Protein AF-A0AAU3DAM3-F1 (afdb_monomer_lite)

pLDDT: mean 85.27, std 16.03, range [44.94, 96.56]

Secondary structure (DSSP, 8-state):
---GGG-TT---EEEESGGGTS-EEEEES-HHHHHHHHTTSTT-EEEETT---EEEE--SEEEESSTT--EEEEES-HHHHHHHHHHHSSEEEEETTT--EEEEESPP----------

Sequence (118 aa):
MGCACNQKGREMYEVVMNGGTGRVAWSNRNRPTTETVAGRYPGSVVRKKGSEDIVHHKEAYEVARTEGGPALFASSNLAAATAHADQLGTAYVRDAASKEVVHTAPAAPVAAVTVTKD

Radius of gyration: 18.49 Å; chains: 1; bounding box: 69×28×56 Å

Foldseek 3Di:
DDDPPPPPPQWKKFWAAQFQPHDTPDIDSDPVVRQVVNVVHARIFIDTVVDLFTPDDDAQKFKDLDQVDGGNGGHVDPVVNQVVQQVVQFIFIAGPPVSHTPQGHPGDPPPPPPPPDD

Structure (mmCIF, N/CA/C/O backbone):
data_AF-A0AAU3DAM3-F1
#
_entry.id   AF-A0AAU3DAM3-F1
#
loop_
_atom_site.group_PDB
_atom_site.id
_atom_site.type_symbol
_atom_site.label_atom_id
_atom_site.label_alt_id
_atom_site.label_comp_id
_atom_site.label_asym_id
_atom_site.label_entity_id
_atom_site.label_seq_id
_atom_site.pdbx_PDB_ins_code
_atom_site.Cartn_x
_atom_site.Cartn_y
_atom_site.Cartn_z
_atom_site.occupancy
_atom_site.B_iso_or_equiv
_atom_site.auth_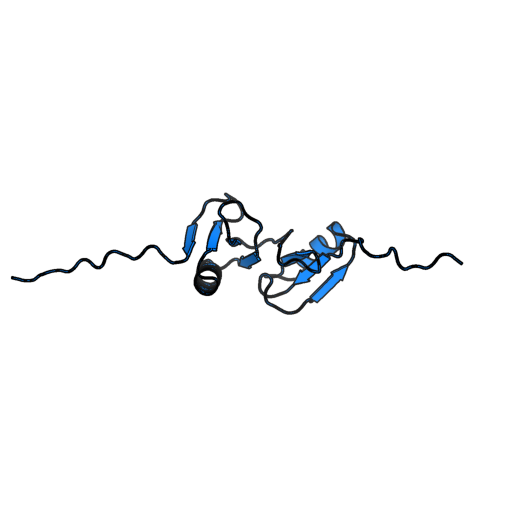seq_id
_atom_site.auth_comp_id
_atom_site.auth_asym_id
_atom_site.auth_atom_id
_atom_site.pdbx_PDB_model_num
ATOM 1 N N . MET A 1 1 ? 35.688 14.205 -21.956 1.00 53.59 1 MET A N 1
ATOM 2 C CA . MET A 1 1 ? 35.327 13.387 -20.775 1.00 53.59 1 MET A CA 1
ATOM 3 C C . MET A 1 1 ? 34.047 13.960 -20.183 1.00 53.59 1 MET A C 1
ATOM 5 O O . MET A 1 1 ? 34.096 14.962 -19.486 1.00 53.59 1 MET A O 1
ATOM 9 N N . GLY A 1 2 ? 32.893 13.416 -20.584 1.00 46.12 2 GLY A N 1
ATOM 10 C CA . GLY A 1 2 ? 31.578 13.916 -20.174 1.00 46.12 2 GLY A CA 1
ATOM 11 C C . GLY A 1 2 ? 31.237 13.454 -18.761 1.00 46.12 2 GLY A C 1
ATOM 12 O O . GLY A 1 2 ? 31.136 12.258 -18.505 1.00 46.12 2 GLY A O 1
ATOM 13 N N . CYS A 1 3 ? 31.107 14.414 -17.852 1.00 44.94 3 CYS A N 1
ATOM 14 C CA . CYS A 1 3 ? 30.828 14.221 -16.435 1.00 44.94 3 CYS A CA 1
ATOM 15 C C . CYS A 1 3 ? 29.505 13.453 -16.235 1.00 44.94 3 CYS A C 1
ATOM 17 O O . CYS A 1 3 ? 28.446 13.901 -16.673 1.00 44.94 3 CYS A O 1
ATOM 19 N N . ALA A 1 4 ? 29.550 12.306 -15.551 1.00 50.34 4 ALA A N 1
ATOM 20 C CA . ALA A 1 4 ? 28.413 11.419 -15.273 1.00 50.34 4 ALA A CA 1
ATOM 21 C C . ALA A 1 4 ? 27.400 11.982 -14.244 1.00 50.34 4 ALA A C 1
ATOM 23 O O . ALA A 1 4 ? 26.689 11.228 -13.579 1.00 50.34 4 ALA A O 1
ATOM 24 N N . CYS A 1 5 ? 27.307 13.307 -14.110 1.00 51.19 5 CYS A N 1
ATOM 25 C CA . CYS A 1 5 ? 26.484 13.993 -13.112 1.00 51.19 5 CYS A CA 1
ATOM 26 C C . CYS A 1 5 ? 24.986 14.058 -13.471 1.00 51.19 5 CYS A C 1
ATOM 28 O O . CYS A 1 5 ? 24.177 14.452 -12.635 1.00 51.19 5 CYS A O 1
ATOM 30 N N . ASN A 1 6 ? 24.587 13.598 -14.664 1.00 46.94 6 ASN A N 1
ATOM 31 C CA . ASN A 1 6 ? 23.183 13.542 -15.099 1.00 46.94 6 ASN A CA 1
ATOM 32 C C . ASN A 1 6 ? 22.459 12.226 -14.739 1.00 46.94 6 ASN A C 1
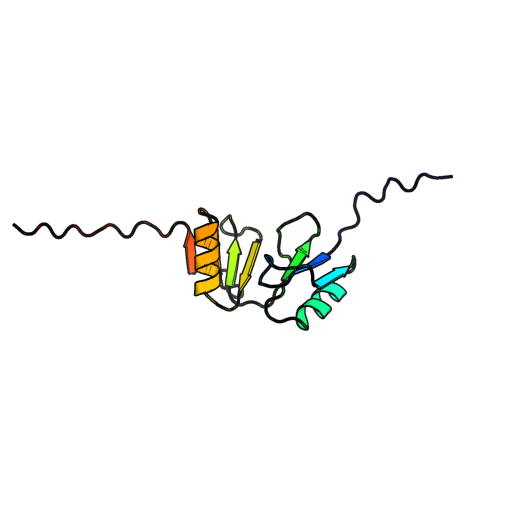ATOM 34 O O . ASN A 1 6 ? 21.436 11.902 -15.332 1.00 46.94 6 ASN A O 1
ATOM 38 N N . GLN A 1 7 ? 22.932 11.456 -13.748 1.00 52.66 7 GLN A N 1
ATOM 39 C CA . GLN A 1 7 ? 22.159 10.315 -13.216 1.00 52.66 7 GLN A CA 1
ATOM 40 C C . GLN A 1 7 ? 21.042 10.719 -12.229 1.00 52.66 7 GLN A C 1
ATOM 42 O O . GLN A 1 7 ? 20.400 9.845 -11.643 1.00 52.66 7 GLN A O 1
ATOM 47 N N . LYS A 1 8 ? 20.760 12.020 -12.069 1.00 49.78 8 LYS A N 1
ATOM 48 C CA . LYS A 1 8 ? 19.497 12.500 -11.490 1.00 49.78 8 LYS A CA 1
ATOM 49 C C . LYS A 1 8 ? 18.356 12.130 -12.446 1.00 49.78 8 LYS A C 1
ATOM 51 O O . LYS A 1 8 ? 18.166 12.804 -13.447 1.00 49.78 8 LYS A O 1
ATOM 56 N N . GLY A 1 9 ? 17.626 11.051 -12.161 1.00 56.00 9 GLY A N 1
ATOM 57 C CA . GLY A 1 9 ? 16.391 10.736 -12.895 1.00 56.00 9 GLY A CA 1
ATOM 58 C C . GLY A 1 9 ? 16.144 9.273 -13.248 1.00 56.00 9 GLY A C 1
ATOM 59 O O . GLY A 1 9 ? 15.196 8.988 -13.969 1.00 56.00 9 GLY A O 1
ATOM 60 N N . ARG A 1 10 ? 16.953 8.318 -12.772 1.00 68.38 10 ARG A N 1
ATOM 61 C CA . ARG A 1 10 ? 16.599 6.900 -12.948 1.00 68.38 10 ARG A CA 1
ATOM 62 C C . ARG A 1 10 ? 15.708 6.460 -11.797 1.00 68.38 10 ARG A C 1
ATOM 64 O O . ARG A 1 10 ? 16.210 6.268 -10.690 1.00 68.38 10 ARG A O 1
ATOM 71 N N . GLU A 1 11 ? 14.415 6.311 -12.078 1.00 84.88 11 GLU A N 1
ATOM 72 C CA . GLU A 1 11 ? 13.453 5.721 -11.148 1.00 84.88 11 GLU A CA 1
ATOM 73 C C . GLU A 1 11 ? 14.007 4.390 -10.621 1.00 84.88 11 GLU A C 1
ATOM 75 O O . GLU A 1 11 ? 14.391 3.495 -11.379 1.00 84.88 11 GLU A O 1
ATOM 80 N N . MET A 1 12 ? 14.116 4.292 -9.300 1.00 90.56 12 MET A N 1
ATOM 81 C CA . MET A 1 12 ? 14.443 3.054 -8.606 1.00 90.56 12 MET A CA 1
ATOM 82 C C . MET A 1 12 ? 13.204 2.600 -7.853 1.00 90.56 12 MET A C 1
ATOM 84 O O . MET A 1 12 ? 12.459 3.419 -7.321 1.00 90.56 12 MET A O 1
ATOM 88 N N . TYR A 1 13 ? 13.012 1.293 -7.797 1.00 94.75 13 TYR A N 1
ATOM 89 C CA . TYR A 1 13 ? 11.906 0.644 -7.120 1.00 94.75 13 TYR A CA 1
ATOM 90 C C . TYR A 1 13 ? 12.464 -0.196 -5.976 1.00 94.75 13 TYR A C 1
ATOM 92 O O . TYR A 1 13 ? 13.471 -0.890 -6.140 1.00 94.75 13 TYR A O 1
ATOM 100 N N . GLU A 1 14 ? 11.820 -0.123 -4.821 1.00 95.69 14 GLU A N 1
ATOM 101 C CA . GLU A 1 14 ? 12.226 -0.813 -3.599 1.00 95.69 14 GLU A CA 1
ATOM 102 C C . GLU A 1 14 ? 11.123 -1.770 -3.169 1.00 95.69 14 GLU A C 1
ATOM 104 O O . GLU A 1 14 ? 9.962 -1.375 -3.109 1.00 95.69 14 GLU A O 1
ATOM 109 N N . VAL A 1 15 ? 11.492 -3.011 -2.852 1.00 96.56 15 VAL A N 1
ATOM 110 C CA . VAL A 1 15 ? 10.633 -3.941 -2.116 1.00 96.56 15 VAL A CA 1
ATOM 111 C C . VAL A 1 15 ? 10.831 -3.668 -0.635 1.00 96.56 15 VAL A C 1
ATOM 113 O O . VAL A 1 15 ? 11.933 -3.848 -0.107 1.00 96.56 15 VAL A O 1
ATOM 116 N N . VAL A 1 16 ? 9.769 -3.245 0.031 1.00 96.50 16 VAL A N 1
ATOM 117 C CA . VAL A 1 16 ? 9.769 -2.869 1.442 1.00 96.50 16 VAL A CA 1
ATOM 118 C C . VAL A 1 16 ? 8.885 -3.833 2.208 1.00 96.50 16 VAL A C 1
ATOM 120 O O . VAL A 1 16 ? 7.766 -4.125 1.794 1.00 96.50 16 VAL A O 1
ATOM 123 N N . MET A 1 17 ? 9.401 -4.347 3.318 1.00 95.69 17 MET A N 1
ATOM 124 C CA . MET A 1 17 ? 8.669 -5.274 4.180 1.00 95.69 17 MET A CA 1
ATOM 125 C C . MET A 1 17 ? 7.641 -4.535 5.050 1.00 95.69 17 MET A C 1
ATOM 127 O O . MET A 1 17 ? 7.672 -3.308 5.157 1.00 95.69 17 MET A O 1
ATOM 131 N N . ASN A 1 18 ? 6.778 -5.292 5.730 1.00 93.19 18 ASN A N 1
ATOM 132 C CA . ASN A 1 18 ? 5.810 -4.783 6.709 1.00 93.19 18 ASN A CA 1
ATOM 133 C C . ASN A 1 18 ? 4.917 -3.672 6.140 1.00 93.19 18 ASN A C 1
ATOM 135 O O . ASN A 1 18 ? 4.817 -2.588 6.711 1.00 93.19 18 ASN A O 1
ATOM 139 N N . GLY A 1 19 ? 4.333 -3.905 4.969 1.00 90.81 19 GLY A N 1
ATOM 140 C CA . GLY A 1 19 ? 3.366 -2.992 4.372 1.00 90.81 19 GLY A CA 1
ATOM 141 C C . GLY A 1 19 ? 3.932 -1.652 3.908 1.00 90.81 19 GLY A C 1
ATOM 142 O O . GLY A 1 19 ? 3.146 -0.780 3.570 1.00 90.81 19 GLY A O 1
ATOM 143 N N . GLY A 1 20 ? 5.258 -1.464 3.897 1.00 90.69 20 GLY A N 1
ATOM 144 C CA . GLY A 1 20 ? 5.906 -0.205 3.494 1.00 90.69 20 GLY A CA 1
ATOM 145 C C . GLY A 1 20 ? 6.659 0.526 4.606 1.00 90.69 20 GLY A C 1
ATOM 146 O O . GLY A 1 20 ? 7.413 1.453 4.311 1.00 90.69 20 GLY A O 1
ATOM 147 N N . THR A 1 21 ? 6.528 0.083 5.860 1.00 90.31 21 THR A N 1
ATOM 148 C CA . THR A 1 21 ? 7.190 0.705 7.028 1.00 90.31 21 THR A CA 1
ATOM 149 C C . THR A 1 21 ? 8.443 -0.038 7.494 1.00 90.31 21 THR A C 1
ATOM 151 O O . THR A 1 21 ? 9.189 0.454 8.339 1.00 90.31 21 THR A O 1
ATOM 154 N N . GLY A 1 22 ? 8.689 -1.237 6.964 1.00 90.44 22 GLY A N 1
ATOM 155 C CA . GLY A 1 22 ? 9.816 -2.074 7.349 1.00 90.44 22 GLY A CA 1
ATOM 156 C C . GLY A 1 22 ? 11.116 -1.754 6.612 1.00 90.44 22 GLY A C 1
ATOM 157 O O . GLY A 1 22 ? 11.275 -0.750 5.918 1.00 90.44 22 GLY A O 1
ATOM 158 N N . ARG A 1 23 ? 12.074 -2.678 6.737 1.00 93.94 23 ARG A N 1
ATOM 159 C CA . ARG A 1 23 ? 13.335 -2.613 5.990 1.00 93.94 23 ARG A CA 1
ATOM 160 C C . ARG A 1 23 ? 13.116 -2.847 4.494 1.00 93.94 23 ARG A C 1
ATOM 162 O O . ARG A 1 23 ? 12.243 -3.620 4.093 1.00 93.94 23 ARG A O 1
ATOM 169 N N . VAL A 1 24 ? 13.990 -2.257 3.683 1.00 95.44 24 VAL A N 1
ATOM 170 C CA . VAL A 1 24 ? 14.103 -2.578 2.257 1.00 95.44 24 VAL A CA 1
ATOM 171 C C . VAL A 1 24 ? 14.736 -3.963 2.123 1.00 95.44 24 VAL A C 1
ATOM 173 O O . VAL A 1 24 ? 15.853 -4.188 2.587 1.00 95.44 24 VAL A O 1
ATOM 176 N N . ALA A 1 25 ? 14.018 -4.899 1.510 1.00 94.44 25 ALA A N 1
ATOM 177 C CA . ALA A 1 25 ? 14.517 -6.244 1.234 1.00 94.44 25 ALA A CA 1
ATOM 178 C C . ALA A 1 25 ? 15.283 -6.307 -0.094 1.00 94.44 25 ALA A C 1
ATOM 180 O O . ALA A 1 25 ? 16.236 -7.072 -0.231 1.00 94.44 25 ALA A O 1
ATOM 181 N N . TRP A 1 26 ? 14.866 -5.504 -1.073 1.00 94.38 26 TRP A N 1
ATOM 182 C CA . TRP A 1 26 ? 15.431 -5.503 -2.417 1.00 94.38 26 TRP A CA 1
ATOM 183 C C . TRP A 1 26 ? 15.241 -4.143 -3.088 1.00 94.38 26 TRP A C 1
ATOM 185 O O . TRP A 1 26 ? 14.262 -3.453 -2.820 1.00 94.38 26 TRP A O 1
ATOM 195 N N . SER A 1 27 ? 16.142 -3.761 -3.996 1.00 94.25 27 SER A N 1
ATOM 196 C CA . SER A 1 27 ? 15.952 -2.571 -4.832 1.00 94.25 27 SER A CA 1
ATOM 197 C C . SER A 1 27 ? 16.486 -2.787 -6.246 1.00 94.25 27 SER A C 1
ATOM 199 O O . SER A 1 27 ? 17.538 -3.396 -6.436 1.00 94.25 27 SER A O 1
ATOM 201 N N . ASN A 1 28 ? 15.749 -2.318 -7.253 1.00 93.94 28 ASN A N 1
ATOM 202 C CA . ASN A 1 28 ? 16.145 -2.397 -8.659 1.00 93.94 28 ASN A CA 1
ATOM 203 C C . ASN A 1 28 ? 15.469 -1.283 -9.477 1.00 93.94 28 ASN A C 1
ATOM 205 O O . ASN A 1 28 ? 14.438 -0.741 -9.093 1.00 93.94 28 ASN A O 1
ATOM 209 N N . ARG A 1 29 ? 16.039 -0.934 -10.629 1.00 91.69 29 ARG A N 1
ATOM 210 C CA . ARG A 1 29 ? 15.473 0.025 -11.591 1.00 91.69 29 ARG A CA 1
ATOM 211 C C . ARG A 1 29 ? 14.360 -0.579 -12.455 1.00 91.69 29 ARG A C 1
ATOM 213 O O . ARG A 1 29 ? 13.570 0.161 -13.022 1.00 91.69 29 ARG A O 1
ATOM 220 N N . ASN A 1 30 ? 14.293 -1.907 -12.567 1.00 92.12 30 ASN A N 1
ATOM 221 C CA . ASN A 1 30 ? 13.282 -2.589 -13.376 1.00 92.12 30 ASN A CA 1
ATOM 222 C C . ASN A 1 30 ? 12.027 -2.926 -12.552 1.00 92.12 30 ASN A C 1
ATOM 224 O O . ASN A 1 30 ? 12.061 -3.845 -11.732 1.00 92.12 30 ASN A O 1
ATOM 228 N N . ARG A 1 31 ? 10.922 -2.207 -12.793 1.00 91.94 31 ARG A N 1
ATOM 229 C CA . ARG A 1 31 ? 9.654 -2.363 -12.060 1.00 91.94 31 ARG A CA 1
ATOM 230 C C . ARG A 1 31 ? 9.078 -3.792 -12.127 1.00 91.94 31 ARG A C 1
ATOM 232 O O . ARG A 1 31 ? 8.940 -4.376 -11.056 1.00 91.94 31 ARG A O 1
ATOM 239 N N . PRO A 1 32 ? 8.820 -4.401 -13.305 1.00 94.62 32 PRO A N 1
ATOM 240 C CA . PRO A 1 32 ? 8.332 -5.783 -13.399 1.00 94.62 32 PRO A CA 1
ATOM 241 C C . PRO A 1 32 ? 9.158 -6.809 -12.611 1.00 94.62 32 PRO A C 1
ATOM 243 O O . PRO A 1 32 ? 8.618 -7.718 -11.977 1.00 94.62 32 PRO A O 1
ATOM 246 N N . THR A 1 33 ? 10.487 -6.660 -12.609 1.00 95.06 33 THR A N 1
ATOM 247 C CA . THR A 1 33 ? 11.363 -7.533 -11.816 1.00 95.06 33 THR A CA 1
ATOM 248 C C . THR A 1 33 ? 11.144 -7.317 -10.324 1.00 95.06 33 THR A C 1
ATOM 250 O O . THR A 1 33 ? 11.027 -8.287 -9.581 1.00 95.06 33 THR A O 1
ATOM 253 N N . THR A 1 34 ? 11.055 -6.065 -9.878 1.00 95.50 34 THR A N 1
ATOM 254 C CA . THR A 1 34 ? 10.798 -5.727 -8.473 1.00 95.50 34 THR A CA 1
ATOM 255 C C . THR A 1 34 ? 9.431 -6.236 -8.005 1.00 95.50 34 THR A C 1
ATOM 257 O O . THR A 1 34 ? 9.344 -6.791 -6.915 1.00 95.50 34 THR A O 1
ATOM 260 N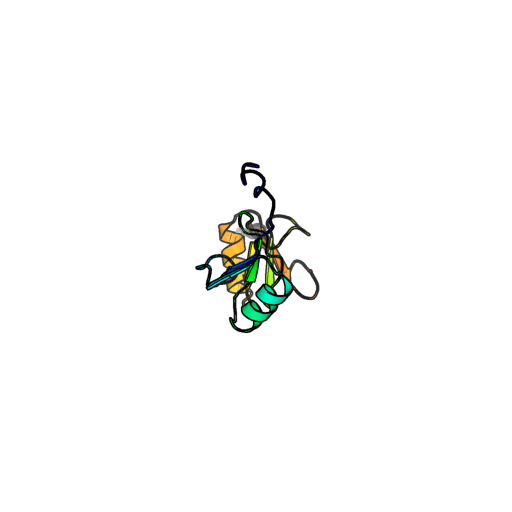 N . GLU A 1 35 ? 8.389 -6.147 -8.836 1.00 95.56 35 GLU A N 1
ATOM 261 C CA . GLU A 1 35 ? 7.058 -6.714 -8.552 1.00 95.56 35 GLU A CA 1
ATOM 262 C C . GLU A 1 35 ? 7.099 -8.244 -8.436 1.00 95.56 35 GLU A C 1
ATOM 264 O O . GLU A 1 35 ? 6.544 -8.824 -7.501 1.00 95.56 35 GLU A O 1
ATOM 269 N N . THR A 1 36 ? 7.836 -8.908 -9.331 1.00 95.75 36 THR A N 1
ATOM 270 C CA . THR A 1 36 ? 8.045 -10.364 -9.266 1.00 95.75 36 THR A CA 1
ATOM 271 C C . THR A 1 36 ? 8.749 -10.772 -7.969 1.00 95.75 36 THR A C 1
ATOM 273 O O . THR A 1 36 ? 8.388 -11.774 -7.351 1.00 95.75 36 THR A O 1
ATOM 276 N N . VAL A 1 37 ? 9.749 -9.996 -7.539 1.00 95.31 37 VAL A N 1
ATOM 277 C CA . VAL A 1 37 ? 10.468 -10.229 -6.279 1.00 95.31 37 VAL A CA 1
ATOM 278 C C . VAL A 1 37 ? 9.554 -9.982 -5.080 1.00 95.31 37 VAL A C 1
ATOM 280 O O . VAL A 1 37 ? 9.519 -10.824 -4.186 1.00 95.31 37 VAL A O 1
ATOM 283 N N . ALA A 1 38 ? 8.771 -8.900 -5.074 1.00 95.69 38 ALA A N 1
ATOM 284 C CA . ALA A 1 38 ? 7.797 -8.612 -4.018 1.00 95.69 38 ALA A CA 1
ATOM 285 C C . ALA A 1 38 ? 6.786 -9.753 -3.841 1.00 95.69 38 ALA A C 1
ATOM 287 O O . ALA A 1 38 ? 6.458 -10.126 -2.720 1.00 95.69 38 ALA A O 1
ATOM 288 N N . GLY A 1 39 ? 6.384 -10.410 -4.934 1.00 93.50 39 GLY A N 1
ATOM 289 C CA . GLY A 1 39 ? 5.524 -11.595 -4.885 1.00 93.50 39 GLY A CA 1
ATOM 290 C C . GLY A 1 39 ? 6.074 -12.776 -4.070 1.00 93.50 39 GLY A C 1
ATOM 291 O O . GLY A 1 39 ? 5.299 -13.661 -3.721 1.00 93.50 39 GLY A O 1
ATOM 292 N N . ARG A 1 40 ? 7.376 -12.801 -3.750 1.00 94.69 40 ARG A N 1
ATOM 293 C CA . ARG A 1 40 ? 8.008 -13.823 -2.894 1.00 94.69 40 ARG A CA 1
ATOM 294 C C . ARG A 1 40 ? 7.993 -13.464 -1.407 1.00 94.69 40 ARG A C 1
ATOM 296 O O . ARG A 1 40 ? 8.320 -14.313 -0.583 1.00 94.69 40 ARG A O 1
ATOM 303 N N . TYR A 1 41 ? 7.641 -12.227 -1.069 1.00 93.69 41 TYR A N 1
ATOM 304 C CA . TYR A 1 41 ? 7.650 -11.699 0.289 1.00 93.69 41 TYR A CA 1
ATOM 305 C C . TYR A 1 41 ? 6.228 -11.266 0.677 1.00 93.69 41 TYR A C 1
ATOM 307 O O . TYR A 1 41 ? 5.799 -10.170 0.308 1.00 93.69 41 TYR A O 1
ATOM 315 N N . PRO A 1 42 ? 5.476 -12.104 1.412 1.00 91.56 42 PRO A N 1
ATOM 316 C CA . PRO A 1 42 ? 4.154 -11.737 1.918 1.00 91.56 42 PRO A CA 1
ATOM 317 C C . PRO A 1 42 ? 4.222 -10.485 2.797 1.00 91.56 42 PRO A C 1
ATOM 319 O O . PRO A 1 42 ? 5.190 -10.310 3.544 1.00 91.56 42 PRO A O 1
ATOM 322 N N . GLY A 1 43 ? 3.222 -9.604 2.714 1.00 92.88 43 GLY A N 1
ATOM 323 C CA . GLY A 1 43 ? 3.241 -8.344 3.457 1.00 92.88 43 GLY A CA 1
ATOM 324 C C . GLY A 1 43 ? 4.272 -7.339 2.944 1.00 92.88 43 GLY A C 1
ATOM 325 O O . GLY A 1 43 ? 4.545 -6.357 3.632 1.00 92.88 43 GLY A O 1
ATOM 326 N N . SER A 1 44 ? 4.897 -7.580 1.787 1.00 96.25 44 SER A N 1
ATOM 327 C CA . SER A 1 44 ? 5.791 -6.611 1.157 1.00 96.25 44 SER A CA 1
ATOM 328 C C . SER A 1 44 ? 5.062 -5.747 0.138 1.00 96.25 44 SER A C 1
ATOM 330 O O . SER A 1 44 ? 4.035 -6.122 -0.432 1.00 96.25 44 SER A O 1
ATOM 332 N N . VAL A 1 45 ? 5.629 -4.572 -0.102 1.00 96.50 45 VAL A N 1
ATOM 333 C CA . VAL A 1 45 ? 5.117 -3.594 -1.055 1.00 96.50 45 VAL A CA 1
ATOM 334 C C . VAL A 1 45 ? 6.256 -3.091 -1.925 1.00 96.50 45 VAL A C 1
ATOM 336 O O . VAL A 1 45 ? 7.417 -3.088 -1.512 1.00 96.50 45 VAL A O 1
ATOM 339 N N . VAL A 1 46 ? 5.932 -2.649 -3.132 1.00 96.50 46 VAL A N 1
ATOM 340 C CA . VAL A 1 46 ? 6.870 -1.954 -4.007 1.00 96.50 46 VAL A CA 1
ATOM 341 C C . VAL A 1 46 ? 6.585 -0.468 -3.929 1.00 96.50 46 VAL A C 1
ATOM 343 O O . VAL A 1 46 ? 5.470 -0.045 -4.228 1.00 96.50 46 VAL A O 1
ATOM 346 N N . ARG A 1 47 ? 7.599 0.330 -3.604 1.00 94.88 47 ARG A N 1
ATOM 347 C CA . ARG A 1 47 ? 7.529 1.797 -3.659 1.00 94.88 47 ARG A CA 1
ATOM 348 C C . ARG A 1 47 ? 8.596 2.376 -4.572 1.00 94.88 47 ARG A C 1
ATOM 350 O O . ARG A 1 47 ? 9.600 1.717 -4.866 1.00 94.88 47 ARG A O 1
ATOM 357 N N . LYS A 1 48 ? 8.409 3.622 -5.003 1.00 92.75 48 LYS A N 1
ATOM 358 C CA . LYS A 1 48 ? 9.477 4.374 -5.676 1.00 92.75 48 LYS A CA 1
ATOM 359 C C . LYS A 1 48 ? 10.498 4.844 -4.643 1.00 92.75 48 LYS A C 1
ATOM 361 O O . LYS A 1 48 ? 10.143 5.416 -3.622 1.00 92.75 48 LYS A O 1
ATOM 366 N N . LYS A 1 49 ? 11.783 4.638 -4.913 1.00 89.75 49 LYS A N 1
ATOM 367 C CA . LYS A 1 49 ? 12.865 5.120 -4.054 1.00 89.75 49 LYS A CA 1
ATOM 368 C C . LYS A 1 49 ? 12.810 6.643 -3.944 1.00 89.75 49 LYS A C 1
ATOM 370 O O . LYS A 1 49 ? 12.838 7.332 -4.962 1.00 89.75 49 LYS A O 1
ATOM 375 N N . GLY A 1 50 ? 12.796 7.149 -2.715 1.00 85.88 50 GLY A N 1
ATOM 376 C CA . GLY A 1 50 ? 12.655 8.581 -2.439 1.00 85.88 50 GLY A CA 1
ATOM 377 C C . GLY A 1 50 ? 11.208 9.083 -2.446 1.00 85.88 50 GLY A C 1
ATOM 378 O O . GLY A 1 50 ? 11.00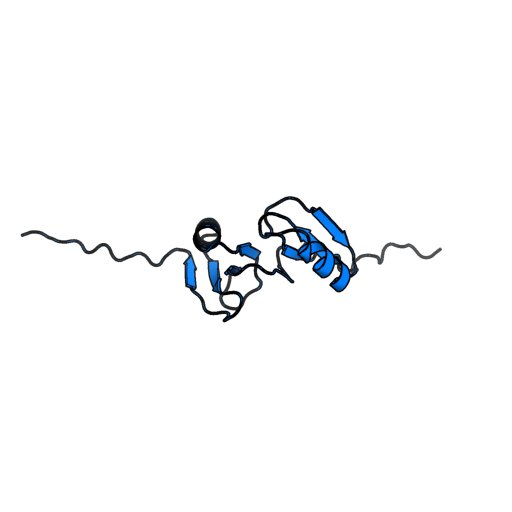8 10.281 -2.283 1.00 85.88 50 GLY A O 1
ATOM 379 N N . SER A 1 51 ? 10.226 8.191 -2.607 1.00 86.44 51 SER A N 1
ATOM 380 C CA . SER A 1 51 ? 8.814 8.452 -2.327 1.00 86.44 51 SER A CA 1
ATOM 381 C C . SER A 1 51 ? 8.281 7.432 -1.315 1.00 86.44 51 SER A C 1
ATOM 383 O O . SER A 1 51 ? 8.808 6.325 -1.189 1.00 86.44 51 SER A O 1
ATOM 385 N N . GLU A 1 52 ? 7.232 7.809 -0.593 1.00 86.06 52 GLU A N 1
ATOM 386 C CA . GLU A 1 52 ? 6.437 6.891 0.230 1.00 86.06 52 GLU A CA 1
ATOM 387 C C . GLU A 1 52 ? 5.336 6.198 -0.591 1.00 86.06 52 GLU A C 1
ATOM 389 O O . GLU A 1 52 ? 4.686 5.283 -0.095 1.00 86.06 52 GLU A O 1
ATOM 394 N N . ASP A 1 53 ? 5.169 6.579 -1.863 1.00 91.56 53 ASP A N 1
ATOM 395 C CA . ASP A 1 53 ? 4.121 6.050 -2.732 1.00 91.56 53 ASP A CA 1
ATOM 396 C C . ASP A 1 53 ? 4.351 4.574 -3.066 1.00 91.56 53 ASP A C 1
ATOM 398 O O . ASP A 1 53 ? 5.305 4.194 -3.767 1.00 91.56 53 ASP A O 1
ATOM 402 N N . ILE A 1 54 ? 3.417 3.742 -2.621 1.00 94.44 54 ILE A N 1
ATOM 403 C CA . ILE A 1 54 ? 3.322 2.342 -3.003 1.00 94.44 54 ILE A CA 1
ATOM 404 C C . ILE A 1 54 ? 2.753 2.262 -4.420 1.00 94.44 54 ILE A C 1
ATOM 406 O O . ILE A 1 54 ? 1.652 2.726 -4.710 1.00 94.44 54 ILE A O 1
ATOM 410 N N . VAL A 1 55 ? 3.509 1.628 -5.314 1.00 93.81 55 VAL A N 1
ATOM 411 C CA . VAL A 1 55 ? 3.136 1.417 -6.721 1.00 93.81 55 VAL A CA 1
ATOM 412 C C . VAL A 1 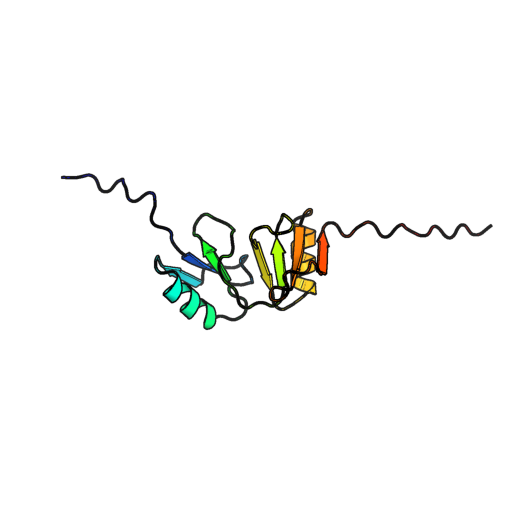55 ? 2.610 0.010 -6.997 1.00 93.81 55 VAL A C 1
ATOM 414 O O . VAL A 1 55 ? 2.000 -0.215 -8.042 1.00 93.81 55 VAL A O 1
ATOM 417 N N . HIS A 1 56 ? 2.875 -0.944 -6.100 1.00 94.31 56 HIS A N 1
ATOM 418 C CA . HIS A 1 56 ? 2.373 -2.312 -6.201 1.00 94.31 56 HIS A CA 1
ATOM 419 C C . HIS A 1 56 ? 2.352 -3.004 -4.832 1.00 94.31 56 HIS A C 1
ATOM 421 O O . HIS A 1 56 ? 3.325 -2.935 -4.083 1.00 94.31 56 HIS A O 1
ATOM 427 N N . HIS A 1 57 ? 1.273 -3.724 -4.535 1.00 94.81 57 HIS A N 1
ATOM 428 C CA . HIS A 1 57 ? 1.149 -4.652 -3.410 1.00 94.81 57 HIS A CA 1
ATOM 429 C C . HIS A 1 57 ? 0.070 -5.697 -3.726 1.00 94.81 57 HIS A C 1
ATOM 431 O O . HIS A 1 57 ? -0.673 -5.554 -4.696 1.00 94.81 57 HIS A O 1
ATOM 437 N N . LYS A 1 58 ? -0.013 -6.747 -2.904 1.00 94.44 58 LYS A N 1
ATOM 438 C CA . LYS A 1 58 ? -1.062 -7.785 -2.988 1.00 94.44 58 LYS A CA 1
ATOM 439 C C . LYS A 1 58 ? -1.959 -7.846 -1.753 1.00 94.44 58 LYS A C 1
ATOM 441 O O . LYS A 1 58 ? -2.771 -8.750 -1.614 1.00 94.44 58 LYS A O 1
ATOM 446 N N . GLU A 1 59 ? -1.764 -6.899 -0.850 1.00 94.56 59 GLU A N 1
ATOM 447 C CA . GLU A 1 59 ? -2.503 -6.809 0.399 1.00 94.56 59 GLU A CA 1
ATOM 448 C C . GLU A 1 59 ? -3.949 -6.352 0.174 1.00 94.56 59 GLU A C 1
ATOM 450 O O . GLU A 1 59 ? -4.211 -5.592 -0.758 1.00 94.56 59 GLU A O 1
ATOM 455 N N . ALA A 1 60 ? -4.860 -6.799 1.044 1.00 95.38 60 ALA A N 1
ATOM 456 C CA . ALA A 1 60 ? -6.296 -6.533 0.925 1.00 95.38 60 ALA A CA 1
ATOM 457 C C . ALA A 1 60 ? -6.690 -5.083 1.236 1.00 95.38 60 ALA A C 1
ATOM 459 O O . ALA A 1 60 ? -7.641 -4.585 0.648 1.00 95.38 60 ALA A O 1
ATOM 460 N N . TYR A 1 61 ? -5.965 -4.397 2.121 1.00 96.25 61 TYR A N 1
ATOM 461 C CA . TYR A 1 61 ? -6.267 -3.025 2.519 1.00 96.25 61 TYR A CA 1
ATOM 462 C C . TYR A 1 61 ? -5.090 -2.100 2.248 1.00 96.25 61 TYR A C 1
ATOM 464 O O . TYR A 1 61 ? -3.928 -2.472 2.435 1.00 96.25 61 TYR A O 1
ATOM 472 N N . GLU A 1 62 ? -5.401 -0.873 1.853 1.00 95.75 62 GLU A N 1
ATOM 473 C CA . GLU A 1 62 ? -4.433 0.191 1.608 1.00 95.75 62 GLU A CA 1
ATOM 474 C C . GLU A 1 62 ? -4.785 1.441 2.414 1.00 95.75 62 GLU A C 1
ATOM 476 O O . GLU A 1 62 ? -5.955 1.780 2.576 1.00 95.75 62 GLU A O 1
ATOM 481 N N . VAL A 1 63 ? -3.767 2.139 2.909 1.00 95.25 63 VAL A N 1
ATOM 482 C CA . VAL A 1 63 ? -3.901 3.390 3.660 1.00 95.25 63 VAL A CA 1
ATOM 483 C C . VAL A 1 63 ? -3.350 4.529 2.818 1.00 95.25 63 VAL A C 1
ATOM 485 O O . VAL A 1 63 ? -2.213 4.458 2.352 1.00 95.25 63 VAL A O 1
ATOM 488 N N . ALA A 1 64 ? -4.132 5.588 2.639 1.00 94.38 64 ALA A N 1
ATOM 489 C CA . ALA A 1 64 ? -3.745 6.792 1.907 1.00 94.38 64 ALA A CA 1
ATOM 490 C C . ALA A 1 64 ? -4.057 8.052 2.720 1.00 94.38 64 ALA A C 1
ATOM 492 O O . ALA A 1 64 ? -4.992 8.060 3.511 1.00 94.38 64 ALA A O 1
ATOM 493 N N . ARG A 1 65 ? -3.305 9.141 2.521 1.00 91.81 65 ARG A N 1
ATOM 494 C CA . ARG A 1 65 ? -3.582 10.431 3.195 1.00 91.81 65 ARG A CA 1
ATOM 495 C C . ARG A 1 65 ? -4.781 11.180 2.621 1.00 91.81 65 ARG A C 1
ATOM 497 O O . ARG A 1 65 ? -5.379 12.004 3.300 1.00 91.81 65 ARG A O 1
ATOM 504 N N . THR A 1 66 ? -5.121 10.910 1.368 1.00 89.75 66 THR A N 1
ATOM 505 C CA . THR A 1 66 ? -6.249 11.527 0.673 1.00 89.75 66 THR A CA 1
ATOM 506 C C . THR A 1 66 ? -7.132 10.447 0.078 1.00 89.75 66 THR A C 1
ATOM 508 O O . THR A 1 66 ? -6.650 9.390 -0.340 1.00 89.75 66 THR A O 1
ATOM 511 N N . GLU A 1 67 ? -8.429 10.723 0.008 1.00 86.06 67 GLU A N 1
ATOM 512 C CA . GLU A 1 67 ? -9.366 9.881 -0.722 1.00 86.06 67 GLU A CA 1
ATOM 513 C C . GLU A 1 67 ? -8.932 9.806 -2.195 1.00 86.06 67 GLU A C 1
ATOM 515 O O . GLU A 1 67 ? -8.612 10.820 -2.817 1.00 86.06 67 GLU A O 1
ATOM 520 N N . GLY A 1 68 ? -8.806 8.594 -2.739 1.00 83.50 68 GLY A N 1
ATOM 521 C CA . GLY A 1 68 ? -8.288 8.396 -4.100 1.00 83.50 68 GLY A CA 1
ATOM 522 C C . GLY A 1 68 ? -6.764 8.553 -4.257 1.00 83.50 68 GLY A C 1
ATOM 523 O O . GLY A 1 68 ? -6.248 8.285 -5.339 1.00 83.50 68 GLY A O 1
ATOM 524 N N . GLY A 1 69 ? -6.032 8.938 -3.205 1.00 87.69 69 GLY A N 1
ATOM 525 C CA . GLY A 1 69 ? -4.588 9.193 -3.249 1.00 87.69 69 GLY A CA 1
ATOM 526 C C . GLY A 1 69 ? -3.700 7.946 -3.354 1.00 87.69 69 GLY A C 1
ATOM 527 O O . GLY A 1 69 ? -4.200 6.814 -3.319 1.00 87.69 69 GLY A O 1
ATOM 528 N N . PRO A 1 70 ? -2.369 8.131 -3.459 1.00 91.50 70 PRO A N 1
ATOM 529 C CA . PRO A 1 70 ? -1.419 7.025 -3.433 1.00 91.50 70 PRO A CA 1
ATOM 530 C C . PRO A 1 70 ? -1.458 6.304 -2.081 1.00 91.50 70 PRO A C 1
ATOM 532 O O . PRO A 1 70 ? -1.610 6.926 -1.026 1.00 91.50 70 PRO A O 1
ATOM 535 N N . ALA A 1 71 ? -1.315 4.980 -2.120 1.00 93.69 71 ALA A N 1
ATOM 536 C CA . ALA A 1 71 ? -1.169 4.180 -0.915 1.00 93.69 71 ALA A CA 1
ATOM 537 C C . ALA A 1 71 ? 0.213 4.423 -0.289 1.00 93.69 71 ALA A C 1
ATOM 539 O O . ALA A 1 71 ? 1.221 4.459 -0.991 1.00 93.69 71 ALA A O 1
ATOM 540 N N . LEU A 1 72 ? 0.250 4.568 1.032 1.00 93.88 72 LEU A N 1
ATOM 541 C CA . LEU A 1 72 ? 1.463 4.758 1.838 1.00 93.88 72 LEU A CA 1
ATOM 542 C C . LEU A 1 72 ? 1.758 3.538 2.712 1.00 93.88 72 LEU A C 1
ATOM 544 O O . LEU A 1 72 ? 2.901 3.285 3.083 1.00 93.88 72 LEU A O 1
ATOM 548 N N . PHE A 1 73 ? 0.714 2.770 3.020 1.00 95.31 73 PHE A N 1
ATOM 549 C CA . PHE A 1 73 ? 0.808 1.507 3.731 1.00 95.31 73 PHE A CA 1
ATOM 550 C C . PHE A 1 73 ? -0.191 0.508 3.156 1.00 95.31 73 PHE A C 1
ATOM 552 O O . PHE A 1 73 ? -1.270 0.900 2.712 1.00 95.31 73 PHE A O 1
ATOM 559 N N . ALA A 1 74 ? 0.151 -0.778 3.175 1.00 96.00 74 ALA A N 1
ATOM 560 C CA . ALA A 1 74 ? -0.761 -1.836 2.766 1.00 96.00 74 ALA A CA 1
ATOM 561 C C . ALA A 1 74 ? -0.687 -3.041 3.712 1.00 96.00 74 ALA A C 1
ATOM 563 O O . ALA A 1 74 ? 0.394 -3.435 4.150 1.00 96.00 74 ALA A O 1
ATOM 564 N N . SER A 1 75 ? -1.832 -3.639 4.033 1.00 95.75 75 SER A N 1
ATOM 565 C CA . SER A 1 75 ? -1.912 -4.820 4.895 1.00 95.75 75 SER A CA 1
ATOM 566 C C . SER A 1 75 ? -3.129 -5.671 4.568 1.00 95.75 75 SER A C 1
ATOM 568 O O . SER A 1 75 ? -4.201 -5.156 4.278 1.00 95.75 75 SER A O 1
ATOM 570 N N . SER A 1 76 ? -2.988 -6.990 4.646 1.00 95.75 76 SER A N 1
ATOM 571 C CA . SER A 1 76 ? -4.120 -7.915 4.555 1.00 95.75 76 SER A CA 1
ATOM 572 C C . SER A 1 76 ? -4.993 -7.926 5.818 1.00 95.75 76 SER A C 1
ATOM 574 O O . SER A 1 76 ? -6.034 -8.574 5.836 1.00 95.75 76 SER A O 1
ATOM 576 N N . ASN A 1 77 ? -4.594 -7.216 6.879 1.00 95.25 77 ASN A N 1
ATOM 577 C CA . ASN A 1 77 ? -5.341 -7.117 8.128 1.00 95.25 77 ASN A CA 1
ATOM 578 C C . ASN A 1 77 ? -5.934 -5.708 8.296 1.00 95.25 77 ASN A C 1
ATOM 580 O O . ASN A 1 77 ? -5.195 -4.733 8.451 1.00 95.25 77 ASN A O 1
ATOM 584 N N . LEU A 1 78 ? -7.269 -5.617 8.330 1.00 94.38 78 LEU A N 1
ATOM 585 C CA . LEU A 1 78 ? -7.993 -4.353 8.488 1.00 94.38 78 LEU A CA 1
ATOM 586 C C . LEU A 1 78 ? -7.629 -3.627 9.787 1.00 94.38 78 LEU A C 1
ATOM 588 O O . LEU A 1 78 ? -7.452 -2.413 9.774 1.00 94.38 78 LEU A O 1
ATOM 592 N N . ALA A 1 79 ? -7.468 -4.346 10.901 1.00 94.38 79 ALA A N 1
ATOM 593 C CA . ALA A 1 79 ? -7.128 -3.734 12.184 1.00 94.38 79 ALA A CA 1
ATOM 594 C C . ALA A 1 79 ? -5.731 -3.096 12.151 1.00 94.38 79 ALA A C 1
ATOM 596 O O . ALA A 1 79 ? -5.537 -2.008 12.685 1.00 94.38 79 ALA A O 1
ATOM 597 N N . ALA A 1 80 ? -4.771 -3.732 11.472 1.00 93.81 80 ALA A N 1
ATOM 598 C CA . ALA A 1 80 ? -3.436 -3.167 11.289 1.00 93.81 80 ALA A CA 1
ATOM 599 C C . ALA A 1 80 ? -3.460 -1.928 10.378 1.00 93.81 80 ALA A C 1
ATOM 601 O O . ALA A 1 80 ? -2.799 -0.936 10.677 1.00 93.81 80 ALA A O 1
ATOM 602 N N . ALA A 1 81 ? -4.244 -1.963 9.295 1.00 93.25 81 ALA A N 1
ATOM 603 C CA . ALA A 1 81 ? -4.421 -0.813 8.409 1.00 93.25 81 ALA A CA 1
ATOM 604 C C . ALA A 1 81 ? -5.107 0.365 9.123 1.00 93.25 81 ALA A C 1
ATOM 606 O O . ALA A 1 81 ? -4.655 1.500 9.005 1.00 93.25 81 ALA A O 1
ATOM 607 N N . THR A 1 82 ? -6.137 0.082 9.922 1.00 94.06 82 THR A N 1
ATOM 608 C CA . THR A 1 82 ? -6.864 1.060 10.749 1.00 94.06 82 THR A CA 1
ATOM 609 C C . THR A 1 82 ? -5.941 1.695 11.782 1.00 94.06 82 THR A C 1
ATOM 611 O O . THR A 1 82 ? -5.805 2.913 11.810 1.00 94.06 82 THR A O 1
ATOM 614 N N . ALA A 1 83 ? -5.206 0.883 12.548 1.00 92.56 83 ALA A N 1
ATOM 615 C CA . ALA A 1 83 ? -4.249 1.385 13.531 1.00 92.56 83 ALA A CA 1
ATOM 616 C C . ALA A 1 83 ? -3.170 2.273 12.889 1.00 92.56 83 ALA A C 1
ATOM 618 O O . ALA A 1 83 ? -2.767 3.278 13.473 1.00 92.56 83 ALA A O 1
ATOM 619 N N . HIS A 1 84 ? -2.712 1.932 11.681 1.00 92.12 84 HIS A N 1
ATOM 620 C CA . HIS A 1 84 ? -1.759 2.768 10.957 1.00 92.12 84 HIS A CA 1
ATOM 621 C C . HIS A 1 84 ? -2.388 4.075 10.453 1.00 92.12 84 HIS A C 1
ATOM 623 O O . HIS A 1 84 ? -1.765 5.130 10.549 1.00 92.12 84 HIS A O 1
ATOM 629 N N . ALA A 1 85 ? -3.627 4.038 9.958 1.00 92.56 85 ALA A N 1
ATOM 630 C CA . ALA A 1 85 ? -4.362 5.241 9.574 1.00 92.56 85 ALA A CA 1
ATOM 631 C C . ALA A 1 85 ? -4.560 6.190 10.769 1.00 92.56 85 ALA A C 1
ATOM 633 O O . ALA A 1 85 ? -4.319 7.390 10.643 1.00 92.56 85 ALA A O 1
ATOM 634 N N . ASP A 1 86 ? -4.905 5.653 11.941 1.00 90.94 86 ASP A N 1
ATOM 635 C CA . ASP A 1 86 ? -5.088 6.436 13.166 1.00 90.94 86 ASP A CA 1
ATOM 636 C C . ASP A 1 86 ? -3.775 7.091 13.633 1.00 90.94 86 ASP A C 1
ATOM 638 O O . ASP A 1 86 ? -3.780 8.239 14.076 1.00 90.94 86 ASP A O 1
ATOM 642 N N . GLN A 1 87 ? -2.629 6.417 13.461 1.00 91.00 87 GLN A N 1
ATOM 643 C CA . GLN A 1 87 ? -1.303 7.003 13.723 1.00 91.00 87 GLN A CA 1
ATOM 644 C C . GLN A 1 87 ? -0.981 8.194 12.809 1.00 91.00 87 GLN A C 1
ATOM 6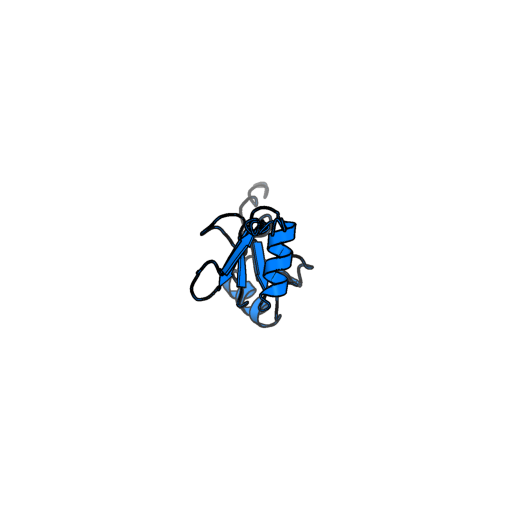46 O O . GLN A 1 87 ? -0.265 9.106 13.223 1.00 91.00 87 GLN A O 1
ATOM 651 N N . LEU A 1 88 ? -1.491 8.197 11.573 1.00 88.44 88 LEU A N 1
ATOM 652 C CA . LEU A 1 88 ? -1.302 9.294 10.617 1.00 88.44 88 LEU A CA 1
ATOM 653 C C . LEU A 1 88 ? -2.239 10.481 10.886 1.00 88.44 88 LEU A C 1
ATOM 655 O O . LEU A 1 88 ? -2.027 11.567 10.340 1.00 88.44 88 LEU A O 1
ATOM 659 N N . GLY A 1 89 ? -3.271 10.297 11.711 1.00 84.19 89 GLY A N 1
ATOM 660 C CA . GLY A 1 89 ? -4.241 11.322 12.077 1.00 84.19 89 GLY A CA 1
ATOM 661 C C . GLY A 1 89 ? -5.248 11.620 10.970 1.00 84.19 89 GLY A C 1
ATOM 662 O O . GLY A 1 89 ? -6.432 11.526 11.230 1.00 84.19 89 GLY A O 1
ATOM 663 N N . THR A 1 90 ? -4.807 11.944 9.750 1.00 88.44 90 THR A N 1
ATOM 664 C CA . THR A 1 90 ? -5.678 12.175 8.578 1.00 88.44 90 THR A CA 1
ATOM 665 C C . THR A 1 90 ? -5.356 11.169 7.477 1.00 88.44 90 THR A C 1
ATOM 667 O O . THR A 1 90 ? -4.372 11.311 6.748 1.00 88.44 90 THR A O 1
ATOM 670 N N . ALA A 1 91 ? -6.152 10.103 7.397 1.00 92.94 91 ALA A N 1
ATOM 671 C CA . ALA A 1 91 ? -5.930 9.016 6.450 1.00 92.94 91 ALA A CA 1
ATOM 672 C C . ALA A 1 91 ? -7.214 8.235 6.143 1.00 92.94 91 ALA A C 1
ATOM 674 O O . ALA A 1 91 ? -8.195 8.294 6.872 1.00 92.94 91 ALA A O 1
ATOM 675 N N . TYR A 1 92 ? -7.185 7.472 5.061 1.00 94.19 92 TYR A N 1
ATOM 676 C CA . TYR A 1 92 ? -8.280 6.656 4.558 1.00 94.19 92 TYR A CA 1
ATOM 677 C C . TYR A 1 92 ? -7.774 5.231 4.409 1.00 94.19 92 TYR A C 1
ATOM 679 O O . TYR A 1 92 ? -6.763 5.011 3.739 1.00 94.19 92 TYR A O 1
ATOM 687 N N . VAL A 1 93 ? -8.475 4.272 5.007 1.00 95.44 93 VAL A N 1
ATOM 688 C CA . VAL A 1 93 ? -8.288 2.850 4.716 1.00 95.44 93 VAL A CA 1
ATOM 689 C C . VAL A 1 93 ? -9.277 2.471 3.630 1.00 95.44 93 VAL A C 1
ATOM 691 O O . VAL A 1 93 ? -10.474 2.737 3.752 1.00 95.44 93 VAL A O 1
ATOM 694 N N . ARG A 1 94 ? -8.781 1.835 2.577 1.00 95.69 94 ARG A N 1
ATOM 695 C CA . ARG A 1 94 ? -9.588 1.354 1.459 1.00 95.69 94 ARG A CA 1
ATOM 696 C C . ARG A 1 94 ? -9.374 -0.128 1.243 1.00 95.69 94 ARG A C 1
ATOM 698 O O . ARG A 1 94 ? -8.271 -0.631 1.459 1.00 95.69 94 ARG A O 1
ATOM 705 N N . ASP A 1 95 ? -10.413 -0.803 0.778 1.00 95.44 95 ASP A N 1
ATOM 706 C CA . ASP A 1 95 ? -10.270 -2.132 0.200 1.00 95.44 95 ASP A CA 1
ATOM 707 C C . ASP A 1 95 ? -9.529 -2.019 -1.142 1.00 95.44 95 ASP A C 1
ATOM 709 O O . ASP A 1 95 ? -9.861 -1.209 -2.010 1.00 95.44 95 ASP A O 1
ATOM 713 N N . ALA A 1 96 ? -8.469 -2.801 -1.308 1.00 93.00 96 ALA A N 1
ATOM 714 C CA . ALA A 1 96 ? -7.554 -2.667 -2.430 1.00 93.00 96 ALA A CA 1
ATOM 715 C C . ALA A 1 96 ? -8.182 -3.096 -3.764 1.00 93.00 96 ALA A C 1
ATOM 717 O O . ALA A 1 96 ? -7.748 -2.598 -4.809 1.00 93.00 96 ALA A O 1
ATOM 718 N N . ALA A 1 97 ? -9.172 -3.996 -3.733 1.00 91.75 97 ALA A N 1
ATOM 719 C CA . ALA A 1 97 ? -9.823 -4.549 -4.916 1.00 91.75 97 ALA A CA 1
ATOM 720 C C . ALA A 1 97 ? -10.953 -3.645 -5.428 1.00 91.75 97 ALA A C 1
ATOM 722 O O . ALA A 1 97 ? -11.019 -3.358 -6.622 1.00 91.75 97 ALA A O 1
ATOM 723 N N . SER A 1 98 ? -11.817 -3.181 -4.528 1.00 92.25 98 SER A N 1
ATOM 724 C CA . SER A 1 98 ? -12.975 -2.328 -4.830 1.00 92.25 98 SER A CA 1
ATOM 725 C C . SER A 1 98 ? -12.656 -0.833 -4.811 1.00 92.25 98 SER A C 1
ATOM 727 O O . SER A 1 98 ? -13.389 -0.046 -5.405 1.00 92.25 98 SER A O 1
ATOM 729 N N . LYS A 1 99 ? -11.561 -0.438 -4.147 1.00 90.00 99 LYS A N 1
ATOM 730 C CA . LYS A 1 99 ? -11.198 0.958 -3.845 1.00 90.00 99 LYS A CA 1
ATOM 731 C C . LYS A 1 99 ? -12.206 1.691 -2.956 1.00 90.00 99 LYS A C 1
ATOM 733 O O . LYS A 1 99 ? -12.083 2.904 -2.784 1.00 90.00 99 LYS A O 1
ATOM 738 N N . GLU A 1 100 ? -13.143 0.966 -2.350 1.00 93.25 100 GLU A N 1
ATOM 739 C CA . GLU A 1 100 ? -14.102 1.504 -1.393 1.00 93.25 100 GLU A CA 1
ATOM 740 C C . GLU A 1 100 ? -13.401 1.885 -0.083 1.00 93.25 100 GLU A C 1
ATOM 742 O O . GLU A 1 100 ? -12.551 1.147 0.420 1.00 93.25 100 GLU A O 1
ATOM 747 N N . VAL A 1 101 ? -13.743 3.054 0.465 1.00 93.00 101 VAL A N 1
ATOM 748 C CA . VAL A 1 101 ? -13.253 3.504 1.773 1.00 93.00 101 VAL A CA 1
ATOM 749 C C . VAL A 1 101 ? -13.977 2.723 2.863 1.00 93.00 101 VAL A C 1
ATOM 751 O O . VAL A 1 101 ? -15.188 2.833 3.013 1.00 93.00 101 VAL A O 1
ATOM 754 N N . VAL A 1 102 ? -13.216 1.964 3.649 1.00 94.12 102 VAL A N 1
ATOM 755 C CA . VAL A 1 102 ? -13.732 1.151 4.761 1.00 94.12 102 VAL A CA 1
ATOM 756 C C . VAL A 1 102 ? -13.502 1.807 6.124 1.00 94.12 102 VAL A C 1
ATOM 758 O O . VAL A 1 102 ? -14.194 1.480 7.083 1.00 94.12 102 VAL A O 1
ATOM 761 N N . HIS A 1 103 ? -12.544 2.736 6.227 1.00 90.19 103 HIS A N 1
ATOM 762 C CA . HIS A 1 103 ? -12.295 3.523 7.441 1.00 90.19 103 HIS A CA 1
ATOM 763 C C . HIS A 1 103 ? -11.708 4.895 7.108 1.00 90.19 103 HIS A C 1
ATOM 765 O O . HIS A 1 103 ? -10.927 5.038 6.166 1.00 90.19 103 HIS A O 1
ATOM 771 N N . THR A 1 104 ? -12.031 5.892 7.928 1.00 90.88 104 THR A N 1
ATOM 772 C CA . THR A 1 104 ? -11.471 7.248 7.862 1.00 90.88 104 THR A CA 1
ATOM 773 C C . THR A 1 104 ? -10.871 7.620 9.211 1.00 90.88 104 THR A C 1
ATOM 775 O O . THR A 1 104 ? -11.547 7.508 10.231 1.00 90.88 104 THR A O 1
ATOM 778 N N . ALA A 1 105 ? -9.628 8.093 9.205 1.00 86.06 105 ALA A N 1
ATOM 779 C CA . ALA A 1 105 ? -8.931 8.655 10.350 1.00 86.06 105 ALA A CA 1
ATOM 780 C C . ALA A 1 105 ? -8.959 10.205 10.296 1.00 86.06 105 ALA A C 1
ATOM 782 O O . ALA A 1 105 ? -8.730 10.770 9.220 1.00 86.06 105 ALA A O 1
ATOM 783 N N . PRO A 1 106 ? -9.203 10.894 11.430 1.00 76.19 106 PRO A N 1
ATOM 784 C CA . PRO A 1 106 ? -9.554 10.282 12.703 1.00 76.19 106 PRO A CA 1
ATOM 785 C C . PRO A 1 106 ? -10.955 9.680 12.581 1.00 76.19 106 PRO A C 1
ATOM 787 O O . PRO A 1 106 ? -11.792 10.219 11.852 1.00 76.19 106 PRO A O 1
ATOM 790 N N . ALA A 1 107 ? -11.196 8.559 13.269 1.00 69.00 107 ALA A N 1
ATOM 791 C CA . ALA A 1 107 ? -12.538 7.996 13.346 1.00 69.00 107 ALA A CA 1
ATOM 792 C C . ALA A 1 107 ? -13.491 9.130 13.734 1.00 69.00 107 ALA A C 1
ATOM 794 O O . ALA A 1 107 ? -13.231 9.833 14.718 1.00 69.00 107 ALA A O 1
ATOM 795 N N . ALA A 1 108 ? -14.534 9.357 12.925 1.00 60.28 108 ALA A N 1
ATOM 796 C CA . ALA A 1 108 ? -15.517 10.390 13.219 1.00 60.28 108 ALA A CA 1
ATOM 797 C C . ALA A 1 108 ? -15.932 10.230 14.689 1.00 60.28 108 ALA A C 1
ATOM 799 O O . ALA A 1 108 ? -16.198 9.096 15.104 1.00 60.28 108 ALA A O 1
ATOM 800 N N . PRO A 1 109 ? -15.920 11.305 15.499 1.00 54.47 109 PRO A N 1
ATOM 801 C CA . PRO A 1 109 ? -16.259 11.180 16.903 1.00 54.47 109 PRO A CA 1
ATOM 802 C C . PRO A 1 109 ? -17.655 10.570 16.979 1.00 54.47 109 PRO A C 1
ATOM 804 O O . PRO A 1 109 ? -18.631 11.179 16.543 1.00 54.47 109 PRO A O 1
ATOM 807 N N . VAL A 1 110 ? -17.743 9.343 17.498 1.00 51.22 110 VAL A N 1
ATOM 808 C CA . VAL A 1 110 ? -19.014 8.755 17.913 1.00 51.22 110 VAL A CA 1
ATOM 809 C C . VAL A 1 110 ? -19.575 9.728 18.931 1.00 51.22 110 VAL A C 1
ATOM 811 O O . VAL A 1 110 ? -19.025 9.861 20.024 1.00 51.22 110 VAL A O 1
ATOM 814 N N . ALA A 1 111 ? -20.593 10.490 18.527 1.00 48.97 111 ALA A N 1
ATOM 815 C CA . ALA A 1 111 ? -21.254 11.443 19.396 1.00 48.97 111 ALA A CA 1
ATOM 816 C C . ALA A 1 111 ? -21.628 10.692 20.673 1.00 48.97 111 ALA A C 1
ATOM 818 O O . ALA A 1 111 ? -22.430 9.757 20.637 1.00 48.97 111 ALA A O 1
ATOM 819 N N . ALA A 1 112 ? -20.971 11.041 21.780 1.00 47.78 112 ALA A N 1
ATOM 820 C CA . ALA A 1 112 ? -21.272 10.469 23.072 1.00 47.78 112 ALA A CA 1
ATOM 821 C C . ALA A 1 112 ? -22.746 10.769 23.344 1.00 47.78 112 ALA A C 1
ATOM 823 O O . ALA A 1 112 ? -23.121 11.922 23.552 1.00 47.78 112 ALA A O 1
ATOM 824 N N . VAL A 1 113 ? -23.590 9.739 23.280 1.00 46.91 113 VAL A N 1
ATOM 825 C CA . VAL A 1 113 ? -24.974 9.824 23.732 1.00 46.91 113 VAL A CA 1
ATOM 826 C C . VAL A 1 113 ? -24.892 10.047 25.235 1.00 46.91 113 VAL A C 1
ATOM 828 O O . VAL A 1 113 ? -24.726 9.110 26.014 1.00 46.91 113 VAL A O 1
ATOM 831 N N . THR A 1 114 ? -24.935 11.309 25.650 1.00 47.66 114 THR A N 1
ATOM 832 C CA . THR A 1 114 ? -25.163 11.679 27.040 1.00 47.66 114 THR A CA 1
ATOM 833 C C . THR A 1 114 ? -26.571 11.223 27.386 1.00 47.66 114 THR A C 1
ATOM 835 O O . THR A 1 114 ? -27.550 11.893 27.064 1.00 47.66 114 THR A O 1
ATOM 838 N N . VAL A 1 115 ? -26.681 10.049 28.007 1.00 51.69 115 VAL A N 1
ATOM 839 C CA . VAL A 1 115 ? -27.892 9.652 28.722 1.00 51.69 115 VAL A CA 1
ATOM 840 C C . VAL A 1 115 ? -27.946 10.524 29.973 1.00 51.69 115 VAL A C 1
ATOM 842 O O . VAL A 1 115 ? -27.389 10.179 31.014 1.00 51.69 115 VAL A O 1
ATOM 845 N N . THR A 1 116 ? -28.557 11.699 29.846 1.00 53.44 116 THR A N 1
ATOM 846 C CA . THR A 1 116 ? -28.977 12.494 30.998 1.00 53.44 116 THR A CA 1
ATOM 847 C C . THR A 1 116 ? -30.089 11.709 31.680 1.00 53.44 116 THR A C 1
ATOM 849 O O . THR A 1 116 ? -31.128 11.450 31.077 1.00 53.44 116 THR A O 1
ATOM 852 N N . LYS A 1 117 ? -29.829 11.242 32.898 1.00 51.97 117 LYS A N 1
ATOM 853 C CA . LYS A 1 117 ? -30.833 10.619 33.753 1.00 51.97 117 LYS A CA 1
ATOM 854 C C . LYS A 1 117 ? -31.370 11.721 34.665 1.00 51.97 117 LYS A C 1
ATOM 856 O O . LYS A 1 117 ? -30.585 12.260 35.445 1.00 51.97 117 LYS A O 1
ATOM 861 N N . ASP A 1 118 ? -32.637 12.081 34.468 1.00 61.56 118 ASP A N 1
ATOM 862 C CA . ASP A 1 118 ? -33.422 12.960 35.349 1.00 61.56 118 ASP A CA 1
ATOM 863 C C . ASP A 1 118 ? -33.496 12.431 36.793 1.00 61.56 118 ASP A C 1
ATOM 865 O O . ASP A 1 118 ? -33.483 11.186 36.982 1.00 61.56 118 ASP A O 1
#